Protein AF-A0A1V9FI50-F1 (afdb_monomer_lite)

Secondary structure (DSSP, 8-state):
-EE-TT-PEEES-SS-SSSEEESS----TTPPP-TT--EEEEE-TT--EEEEE--SS----S---S----SS----S-------S--GGGGGSTT--PPPHHHHHHHHHHHSS-TTS--HHHHHHH---HHHHHHHHHHHHHHHHHHHHHHHHHHHHHHHHHHHHHHHHHHT-

Radius of gyration: 33.25 Å; chains: 1; bounding box: 58×41×114 Å

Foldseek 3Di:
DEADPVRADEDPDNDDPDNDHYPDDDDDPPDDDDPVDQWDWDADPVRDIDIDGNPVDPPDPDDDPDDDDDPDDDDDPDDDDPDPDDALPCCPPPPHDQDDPVVQVVCCVVPVDGPLADDPVCCVVPNDDPVSNVSSVVNVVSSVVVVVVVVVVVVVVVVVVVVVVVVVVVVVD

Sequence (173 aa):
MAVNMAGYIGIGTNTPAAQLHTTGTVRFGGLTKNNSLTRFVVSDANGNLYYKEDSSSGAFNGSFNADVAVNGRISAQKMLITQTGRWPDYVFSKQYQLPSLAEVESFINQNNHLPGIPSAAEVEKTGINVGNNQAALLKKIEELTLYTIQQDKELKNLKQEIEELKALIKERK

pLDDT: mean 88.62, std 9.69, range [54.81, 98.31]

Organism: NCBI:txid1703345

Structure (mmCIF, N/CA/C/O backbone):
data_AF-A0A1V9FI50-F1
#
_entry.id   AF-A0A1V9FI50-F1
#
lo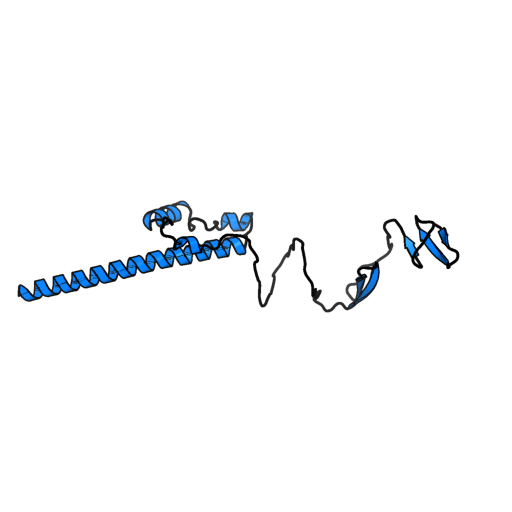op_
_atom_site.group_PDB
_atom_site.id
_atom_site.type_symbol
_atom_site.label_atom_id
_atom_site.label_alt_id
_atom_site.label_comp_id
_atom_site.label_asym_id
_atom_site.label_entity_id
_atom_site.label_seq_id
_atom_site.pdbx_PDB_ins_code
_atom_site.Cartn_x
_atom_site.Cartn_y
_atom_site.Cartn_z
_atom_site.occupancy
_atom_site.B_iso_or_equiv
_atom_site.auth_seq_id
_atom_site.auth_comp_id
_atom_site.auth_asym_id
_atom_site.auth_atom_id
_atom_site.pdbx_PDB_model_num
ATOM 1 N N . MET A 1 1 ? 22.922 -6.872 -47.987 1.00 89.19 1 MET A N 1
ATOM 2 C CA . MET A 1 1 ? 21.843 -5.959 -48.412 1.00 89.19 1 MET A CA 1
ATOM 3 C C . MET A 1 1 ? 21.293 -6.507 -49.712 1.00 89.19 1 MET A C 1
ATOM 5 O O . MET A 1 1 ? 22.095 -6.892 -50.552 1.00 89.19 1 MET A O 1
ATOM 9 N N . ALA A 1 2 ? 19.976 -6.595 -49.846 1.00 92.19 2 ALA A N 1
ATOM 10 C CA . ALA A 1 2 ? 19.292 -7.053 -51.048 1.00 92.19 2 ALA A CA 1
ATOM 11 C C . ALA A 1 2 ? 18.204 -6.047 -51.425 1.00 92.19 2 ALA A C 1
ATOM 13 O O . ALA A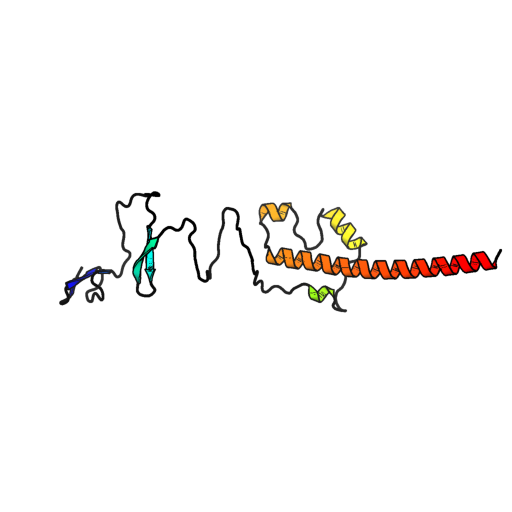 1 2 ? 17.679 -5.358 -50.554 1.00 92.19 2 ALA A O 1
ATOM 14 N N . VAL A 1 3 ? 17.862 -5.975 -52.706 1.00 95.00 3 VAL A N 1
ATOM 15 C CA . VAL A 1 3 ? 16.702 -5.221 -53.185 1.00 95.00 3 VAL A CA 1
ATOM 16 C C . VAL A 1 3 ? 15.849 -6.175 -54.009 1.00 95.00 3 VAL A C 1
ATOM 18 O O . VAL A 1 3 ? 16.381 -6.849 -54.890 1.00 95.00 3 VAL A O 1
ATOM 21 N N . ASN A 1 4 ? 14.560 -6.303 -53.690 1.00 93.38 4 ASN A N 1
ATOM 22 C CA . ASN A 1 4 ? 13.670 -7.192 -54.445 1.00 93.38 4 ASN A CA 1
ATOM 23 C C . ASN A 1 4 ? 13.138 -6.510 -55.723 1.00 93.38 4 ASN A C 1
ATOM 25 O O . ASN A 1 4 ? 13.343 -5.317 -55.940 1.00 93.38 4 ASN A O 1
ATOM 29 N N . MET A 1 5 ? 12.406 -7.254 -56.559 1.00 93.81 5 MET A N 1
ATOM 30 C CA . MET A 1 5 ? 11.826 -6.728 -57.809 1.00 93.81 5 MET A CA 1
ATOM 31 C C . MET A 1 5 ? 10.804 -5.593 -57.596 1.00 93.81 5 MET A C 1
ATOM 33 O O . MET A 1 5 ? 10.513 -4.860 -58.533 1.00 93.81 5 MET A O 1
ATOM 37 N N . ALA A 1 6 ? 10.281 -5.428 -56.377 1.00 93.25 6 ALA A N 1
ATOM 38 C CA . ALA A 1 6 ? 9.393 -4.332 -55.988 1.00 93.25 6 ALA A CA 1
ATOM 39 C C . ALA A 1 6 ? 10.149 -3.106 -55.428 1.00 93.25 6 ALA A C 1
ATOM 41 O O . ALA A 1 6 ? 9.522 -2.150 -54.974 1.00 93.25 6 ALA A O 1
ATOM 42 N N . GLY A 1 7 ? 11.488 -3.119 -55.436 1.00 94.06 7 GLY A N 1
ATOM 43 C CA . GLY A 1 7 ? 12.326 -2.009 -54.974 1.00 94.06 7 GLY A CA 1
ATOM 44 C C . GLY A 1 7 ? 12.499 -1.924 -53.455 1.00 94.06 7 GLY A C 1
ATOM 45 O O . GLY A 1 7 ? 13.006 -0.924 -52.954 1.00 94.06 7 GLY A O 1
ATOM 46 N N . TYR A 1 8 ? 12.091 -2.945 -52.701 1.00 96.12 8 TYR A N 1
ATOM 47 C CA . TYR A 1 8 ? 12.220 -2.949 -51.243 1.00 96.12 8 TYR A CA 1
ATOM 48 C C . TYR A 1 8 ? 13.640 -3.297 -50.819 1.00 96.12 8 TYR A C 1
ATOM 50 O O . TYR A 1 8 ? 14.218 -4.251 -51.339 1.00 96.12 8 TYR A O 1
ATOM 58 N N . ILE A 1 9 ? 14.180 -2.567 -49.845 1.00 96.19 9 ILE A N 1
ATOM 59 C CA . ILE A 1 9 ? 15.540 -2.744 -49.337 1.00 96.19 9 ILE A CA 1
ATOM 60 C C . ILE A 1 9 ? 15.525 -3.701 -48.142 1.00 96.19 9 ILE A C 1
ATOM 62 O O . ILE A 1 9 ? 14.939 -3.420 -47.099 1.00 96.19 9 ILE A O 1
ATOM 66 N N . GLY A 1 10 ? 16.213 -4.831 -48.281 1.00 93.31 10 GLY A N 1
ATOM 67 C CA . GLY A 1 10 ? 16.473 -5.804 -47.226 1.00 93.31 10 GLY A CA 1
ATOM 68 C C . GLY A 1 10 ? 17.889 -5.678 -46.663 1.00 93.31 10 GLY A C 1
ATOM 69 O O . GLY A 1 10 ? 18.873 -5.757 -47.404 1.00 93.31 10 GLY A O 1
ATOM 70 N N . ILE A 1 11 ? 18.034 -5.545 -45.345 1.00 94.62 11 ILE A N 1
ATOM 71 C CA . ILE A 1 11 ? 19.329 -5.655 -44.653 1.00 94.62 11 ILE A CA 1
ATOM 72 C C . ILE A 1 11 ? 19.272 -6.881 -43.740 1.00 94.62 11 ILE A C 1
ATOM 74 O O . ILE A 1 11 ? 18.535 -6.905 -42.760 1.00 94.62 11 ILE A O 1
ATOM 78 N N . GLY A 1 12 ? 20.029 -7.923 -44.094 1.00 92.19 12 GLY A N 1
ATOM 79 C CA . GLY A 1 12 ? 19.980 -9.222 -43.410 1.00 92.19 12 GLY A CA 1
ATOM 80 C C . GLY A 1 12 ? 18.848 -10.152 -43.876 1.00 92.19 12 GLY A C 1
ATOM 81 O O . GLY A 1 12 ? 18.638 -11.197 -43.271 1.00 92.19 12 GLY A O 1
ATOM 82 N N . THR A 1 13 ? 18.135 -9.803 -44.955 1.00 91.69 13 THR A N 1
ATOM 83 C CA . THR A 1 13 ? 17.151 -10.660 -45.640 1.00 91.69 13 THR A CA 1
ATOM 84 C C . THR A 1 13 ? 17.181 -10.424 -47.152 1.00 91.69 13 THR A C 1
ATOM 86 O O . THR A 1 13 ? 17.433 -9.302 -47.593 1.00 91.69 13 THR A O 1
ATOM 89 N N . ASN A 1 14 ? 16.911 -11.474 -47.936 1.00 93.31 14 ASN A N 1
ATOM 90 C CA . ASN A 1 14 ? 16.778 -11.412 -49.399 1.00 93.31 14 ASN A CA 1
ATOM 91 C C . ASN A 1 14 ? 15.317 -11.280 -49.863 1.00 93.31 14 ASN A C 1
ATOM 93 O O . ASN A 1 14 ? 15.062 -11.057 -51.042 1.00 93.31 14 ASN A O 1
ATOM 97 N N . THR A 1 15 ? 14.360 -11.388 -48.939 1.00 93.44 15 THR A N 1
ATOM 98 C CA . THR A 1 15 ? 12.919 -11.270 -49.200 1.00 93.44 15 THR A CA 1
ATOM 99 C C . THR A 1 15 ? 12.323 -10.154 -48.331 1.00 93.44 15 THR A C 1
ATOM 101 O O . THR A 1 15 ? 11.577 -10.429 -47.386 1.00 93.44 15 THR A O 1
ATOM 104 N N . PRO A 1 16 ? 12.693 -8.881 -48.570 1.00 94.12 16 PRO A N 1
ATOM 105 C CA . PRO A 1 16 ? 12.139 -7.759 -47.820 1.00 94.12 16 PRO A CA 1
ATOM 106 C C . PRO A 1 16 ? 10.620 -7.658 -48.033 1.00 94.12 16 PRO A C 1
ATOM 108 O O . PRO A 1 16 ? 10.142 -7.781 -49.160 1.00 94.12 16 PRO A O 1
ATOM 111 N N . ALA A 1 17 ? 9.876 -7.439 -46.943 1.00 90.50 17 ALA A N 1
ATOM 112 C CA . ALA A 1 17 ? 8.406 -7.402 -46.914 1.00 90.50 17 ALA A CA 1
ATOM 113 C C . ALA A 1 17 ? 7.848 -5.976 -46.731 1.00 90.50 17 ALA A C 1
ATOM 115 O O . ALA A 1 17 ? 6.641 -5.770 -46.766 1.00 90.50 17 ALA A O 1
ATOM 116 N N . ALA A 1 18 ? 8.733 -4.995 -46.552 1.00 90.31 18 ALA A N 1
ATOM 117 C CA . ALA A 1 18 ? 8.442 -3.571 -46.449 1.00 90.31 18 ALA A CA 1
ATOM 118 C C . ALA A 1 18 ? 9.544 -2.793 -47.182 1.00 90.31 18 ALA A C 1
ATOM 120 O O . ALA A 1 18 ? 10.627 -3.341 -47.400 1.00 90.31 18 ALA A O 1
ATOM 121 N N . GLN A 1 19 ? 9.294 -1.521 -47.522 1.00 91.75 19 GLN A N 1
ATOM 122 C CA . GLN A 1 19 ? 10.246 -0.668 -48.257 1.00 91.75 19 GLN A CA 1
ATOM 123 C C . GLN A 1 19 ? 11.654 -0.664 -47.642 1.00 91.75 19 GLN A C 1
ATOM 125 O O . GLN A 1 19 ? 12.641 -0.636 -48.375 1.00 91.75 19 GLN A O 1
ATOM 130 N N . LEU A 1 20 ? 11.740 -0.768 -46.314 1.00 91.88 20 LEU A N 1
ATOM 131 C CA . LEU A 1 20 ? 12.963 -1.068 -45.582 1.00 91.88 20 LEU A CA 1
ATOM 132 C C . LEU A 1 20 ? 12.680 -2.197 -44.577 1.00 91.88 20 LEU A C 1
ATOM 134 O O . LEU A 1 20 ? 11.922 -2.001 -43.633 1.00 91.88 20 LEU A O 1
ATOM 138 N N . HIS A 1 21 ? 13.283 -3.373 -44.771 1.00 89.44 21 HIS A N 1
A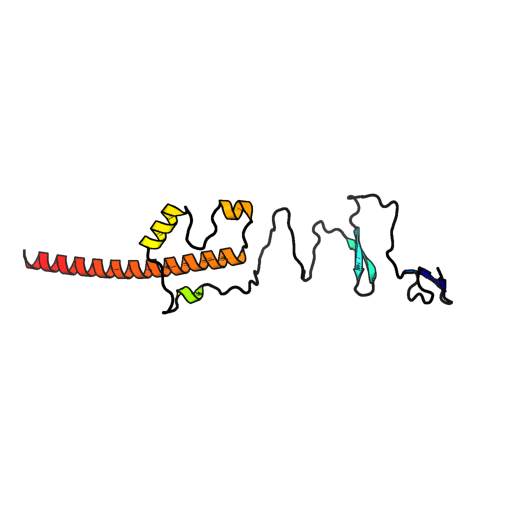TOM 139 C CA . HIS A 1 21 ? 13.166 -4.531 -43.875 1.00 89.44 21 HIS A CA 1
ATOM 140 C C . HIS A 1 21 ? 14.556 -4.923 -43.360 1.00 89.44 21 HIS A C 1
ATOM 142 O O . HIS A 1 21 ? 15.417 -5.372 -44.120 1.00 89.44 21 HIS A O 1
ATOM 148 N N . THR A 1 22 ? 14.779 -4.774 -42.056 1.00 91.38 22 THR A N 1
ATOM 149 C CA . THR A 1 22 ? 16.008 -5.205 -41.383 1.00 91.38 22 THR A CA 1
ATOM 150 C C . THR A 1 22 ? 15.714 -6.365 -40.437 1.00 91.38 22 THR A C 1
ATOM 152 O O . THR A 1 22 ? 14.761 -6.290 -39.671 1.00 91.38 22 THR A O 1
ATOM 155 N N . THR A 1 23 ? 16.528 -7.422 -40.448 1.00 90.12 23 THR A N 1
ATOM 156 C CA . THR A 1 23 ? 16.371 -8.568 -39.521 1.00 90.12 23 THR A CA 1
ATOM 157 C C . THR A 1 23 ? 17.205 -8.435 -38.243 1.00 90.12 23 THR A C 1
ATOM 159 O O . THR A 1 23 ? 17.126 -9.281 -37.357 1.00 90.12 23 THR A O 1
ATOM 162 N N . GLY A 1 24 ? 18.003 -7.369 -38.141 1.00 86.88 24 GLY A N 1
ATOM 163 C CA . GLY A 1 24 ? 18.794 -7.011 -36.965 1.00 86.88 24 GLY A CA 1
ATOM 164 C C . GLY A 1 24 ? 18.376 -5.670 -36.359 1.00 86.88 24 GLY A C 1
ATOM 165 O O . GLY A 1 24 ? 17.432 -5.024 -36.813 1.00 86.88 24 GLY A O 1
ATOM 166 N N . THR A 1 25 ? 19.107 -5.237 -35.332 1.00 82.69 25 THR A N 1
ATOM 167 C CA . THR A 1 25 ? 18.892 -3.941 -34.679 1.00 82.69 25 THR A CA 1
ATOM 168 C C . THR A 1 25 ? 19.273 -2.778 -35.600 1.00 82.69 25 THR A C 1
ATOM 170 O O . THR A 1 25 ? 20.264 -2.834 -36.330 1.00 82.69 25 THR A O 1
ATOM 173 N N . VAL A 1 26 ? 18.497 -1.692 -35.551 1.00 87.94 26 VAL A N 1
ATOM 174 C CA . VAL A 1 26 ? 18.773 -0.451 -36.292 1.00 87.94 26 VAL A CA 1
ATOM 175 C C . VAL A 1 26 ? 19.359 0.583 -35.335 1.00 87.94 26 VAL A C 1
ATOM 177 O O . VAL A 1 26 ? 18.772 0.879 -34.296 1.00 87.94 26 VAL A O 1
ATOM 180 N N . ARG A 1 27 ? 20.517 1.154 -35.685 1.00 85.44 27 ARG A N 1
ATOM 181 C CA . ARG A 1 27 ? 21.154 2.246 -34.934 1.00 85.44 27 ARG A CA 1
ATOM 182 C C . ARG A 1 27 ? 21.072 3.548 -35.729 1.00 85.44 27 ARG A C 1
ATOM 184 O O . ARG A 1 27 ? 21.624 3.631 -36.820 1.00 85.44 27 ARG A O 1
ATOM 191 N N . PHE A 1 28 ? 20.485 4.587 -35.136 1.00 86.69 28 PHE A N 1
ATOM 192 C CA . PHE A 1 28 ? 20.527 5.958 -35.657 1.00 86.69 28 PHE A CA 1
ATOM 193 C C . PHE A 1 28 ? 21.653 6.742 -34.961 1.00 86.69 28 PHE A C 1
ATOM 195 O O . PHE A 1 28 ? 21.573 7.037 -33.769 1.00 86.69 28 PHE A O 1
ATOM 202 N N . GLY A 1 29 ? 22.745 7.023 -35.677 1.00 89.31 29 GLY A N 1
ATOM 203 C CA . GLY A 1 29 ? 23.877 7.804 -35.161 1.00 89.31 29 GLY A CA 1
ATOM 204 C C . GLY A 1 29 ? 23.634 9.316 -35.235 1.00 89.31 29 GLY A C 1
ATOM 205 O O . GLY A 1 29 ? 22.915 9.779 -36.112 1.00 89.31 29 GLY A O 1
ATOM 206 N N . GLY A 1 30 ? 24.249 10.087 -34.330 1.00 84.62 30 GLY A N 1
ATOM 207 C CA . GLY A 1 30 ? 24.214 11.558 -34.376 1.00 84.62 30 GLY A CA 1
ATOM 208 C C . GLY A 1 30 ? 22.923 12.213 -33.870 1.00 84.62 30 GLY A C 1
ATOM 209 O O . GLY A 1 30 ? 22.744 13.412 -34.054 1.00 84.62 30 GLY A O 1
ATOM 210 N N . LEU A 1 31 ? 22.031 11.461 -33.219 1.00 82.31 31 LEU A N 1
ATOM 211 C CA . LEU A 1 31 ? 20.848 12.031 -32.574 1.00 82.31 31 LEU A CA 1
ATOM 212 C C . LEU A 1 31 ? 21.261 12.891 -31.369 1.00 82.31 31 LEU A C 1
ATOM 214 O O . LEU A 1 31 ? 21.890 12.395 -30.433 1.00 82.31 31 LEU A O 1
ATOM 218 N N . THR A 1 32 ? 20.894 14.172 -31.373 1.00 81.62 32 THR A N 1
ATOM 219 C CA . THR A 1 32 ? 21.094 15.092 -30.246 1.00 81.62 32 THR A CA 1
ATOM 220 C C . THR A 1 32 ? 19.795 15.253 -29.455 1.00 81.62 32 THR A C 1
ATOM 222 O O . THR A 1 32 ? 18.704 15.323 -30.020 1.00 81.62 32 THR A O 1
ATOM 225 N N . LYS A 1 33 ? 19.889 15.295 -28.119 1.00 79.38 33 LYS A N 1
ATOM 226 C CA . LYS A 1 33 ? 18.725 15.525 -27.250 1.00 79.38 33 LYS A CA 1
ATOM 227 C C . LYS A 1 33 ? 18.219 16.956 -27.446 1.00 79.38 33 LYS A C 1
ATOM 229 O O . LYS A 1 33 ? 18.961 17.901 -27.192 1.00 79.38 33 LYS A O 1
ATOM 234 N N . ASN A 1 34 ? 16.956 17.110 -27.835 1.00 78.19 34 ASN A N 1
ATOM 235 C CA . ASN A 1 34 ? 16.297 18.408 -27.954 1.00 78.19 34 ASN A CA 1
ATOM 236 C C . ASN A 1 34 ? 14.929 18.373 -27.257 1.00 78.19 34 ASN A C 1
ATOM 238 O O . ASN A 1 34 ? 13.940 17.926 -27.830 1.00 78.19 34 ASN A O 1
ATOM 242 N N . ASN A 1 35 ? 14.890 18.858 -26.015 1.00 76.00 35 ASN A N 1
ATOM 243 C CA . ASN A 1 35 ? 13.680 18.892 -25.188 1.00 76.00 35 ASN A CA 1
ATOM 244 C C . ASN A 1 35 ? 12.651 19.944 -25.637 1.00 76.00 35 ASN A C 1
ATOM 246 O O . ASN A 1 35 ? 11.575 20.014 -25.057 1.00 76.00 35 ASN A O 1
ATOM 250 N N . SER A 1 36 ? 12.974 20.776 -26.630 1.00 78.50 36 SER A N 1
ATOM 251 C CA . SER A 1 36 ? 12.021 21.729 -27.207 1.00 78.50 36 SER A CA 1
ATOM 252 C C . SER A 1 36 ? 11.107 21.078 -28.250 1.00 78.50 36 SER A C 1
ATOM 254 O O . SER A 1 36 ? 10.160 21.710 -28.713 1.00 78.50 36 SER A O 1
ATOM 256 N N . LEU A 1 37 ? 11.397 19.838 -28.663 1.00 79.56 37 LEU A N 1
ATOM 257 C CA . LEU A 1 37 ? 10.550 19.081 -29.577 1.00 79.56 37 LEU A CA 1
ATOM 258 C C . LEU A 1 37 ? 9.397 18.442 -28.807 1.00 79.56 37 LEU A C 1
ATOM 260 O O . LEU A 1 37 ? 9.608 17.703 -27.854 1.00 79.56 37 LEU A O 1
ATOM 264 N N . THR A 1 38 ? 8.179 18.674 -29.279 1.00 78.88 38 THR A N 1
ATOM 265 C CA . THR A 1 38 ? 6.944 18.182 -28.662 1.00 78.88 38 THR A CA 1
ATOM 266 C C . THR A 1 38 ? 6.442 16.897 -29.311 1.00 78.88 38 THR A C 1
ATOM 268 O O . THR A 1 38 ? 5.245 16.645 -29.334 1.00 78.88 38 THR A O 1
ATOM 271 N N . ARG A 1 39 ? 7.308 16.099 -29.945 1.00 80.75 39 ARG A N 1
ATOM 272 C CA . ARG A 1 39 ? 6.905 14.860 -30.627 1.00 80.75 39 ARG A CA 1
ATOM 273 C C . ARG A 1 39 ? 7.903 13.746 -30.362 1.00 80.75 39 ARG A C 1
ATOM 275 O O . ARG A 1 39 ? 9.106 13.962 -30.482 1.00 80.75 39 ARG A O 1
ATOM 282 N N . PHE A 1 40 ? 7.401 12.550 -30.070 1.00 79.19 40 PHE A N 1
ATOM 283 C CA . PHE A 1 40 ? 8.200 11.329 -29.937 1.00 79.19 40 PHE A CA 1
ATOM 284 C C . PHE A 1 40 ? 7.680 10.229 -30.864 1.00 79.19 40 PHE A C 1
ATOM 286 O O . PHE A 1 40 ? 6.504 10.223 -31.223 1.00 79.19 40 PHE A O 1
ATOM 293 N N . VAL A 1 41 ? 8.557 9.311 -31.278 1.00 83.56 41 VAL A N 1
ATOM 294 C CA . VAL A 1 41 ? 8.206 8.204 -32.181 1.00 83.56 41 VAL A CA 1
ATOM 295 C C . VAL A 1 41 ? 7.662 7.021 -31.374 1.00 83.56 41 VAL A C 1
ATOM 297 O O . VAL A 1 41 ? 8.256 6.625 -30.374 1.00 83.56 41 VAL A O 1
ATOM 300 N N . VAL A 1 42 ? 6.543 6.453 -31.817 1.00 81.88 42 VAL A N 1
ATOM 301 C CA . VAL A 1 42 ? 5.894 5.246 -31.283 1.00 81.88 42 VAL A CA 1
ATOM 302 C C . VAL A 1 42 ? 5.696 4.229 -32.404 1.00 81.88 42 VAL A C 1
ATOM 304 O O . VAL A 1 42 ? 5.657 4.614 -33.568 1.00 81.88 42 VAL A O 1
ATOM 307 N N . SER A 1 43 ? 5.547 2.946 -32.075 1.00 83.19 43 SER A N 1
ATOM 308 C CA . SER A 1 43 ? 5.236 1.884 -33.042 1.00 83.19 43 SER A CA 1
ATOM 309 C C . SER A 1 43 ? 3.849 1.286 -32.791 1.00 83.19 43 SER A C 1
ATOM 311 O O . SER A 1 43 ? 3.469 1.104 -31.634 1.00 83.19 43 SER A O 1
ATOM 313 N N . ASP A 1 44 ? 3.109 0.946 -33.848 1.00 80.38 44 ASP A N 1
ATOM 314 C CA . ASP A 1 44 ? 1.909 0.103 -33.739 1.00 80.38 44 ASP A CA 1
ATOM 315 C C . ASP A 1 44 ? 2.260 -1.402 -33.629 1.00 80.38 44 ASP A C 1
ATOM 317 O O . ASP A 1 44 ? 3.431 -1.789 -33.630 1.00 80.38 44 ASP A O 1
ATOM 321 N N . ALA A 1 45 ? 1.242 -2.269 -33.542 1.00 78.00 45 ALA A N 1
ATOM 322 C CA . ALA A 1 45 ? 1.414 -3.726 -33.466 1.00 78.00 45 ALA A CA 1
ATOM 323 C C . ALA A 1 45 ? 2.014 -4.363 -34.739 1.00 78.00 45 ALA A C 1
ATOM 325 O O . ALA A 1 45 ? 2.498 -5.491 -34.681 1.00 78.00 45 ALA A O 1
ATOM 326 N N . ASN A 1 46 ? 2.002 -3.650 -35.869 1.00 77.50 46 ASN A N 1
ATOM 327 C CA . ASN A 1 46 ? 2.596 -4.078 -37.137 1.00 77.50 46 ASN A CA 1
ATOM 328 C C . ASN A 1 46 ? 4.019 -3.519 -37.331 1.00 77.50 46 ASN A C 1
ATOM 330 O O . ASN A 1 46 ? 4.648 -3.787 -38.353 1.00 77.50 46 ASN A O 1
ATOM 334 N N . GLY A 1 47 ? 4.531 -2.741 -36.369 1.00 78.62 47 GLY A N 1
ATOM 335 C CA . GLY A 1 47 ? 5.842 -2.100 -36.439 1.00 78.62 47 GLY A CA 1
ATOM 336 C C . GLY A 1 47 ? 5.871 -0.798 -37.246 1.00 78.62 47 GLY A C 1
ATOM 337 O O . GLY A 1 47 ? 6.959 -0.271 -37.486 1.00 78.62 47 GLY A O 1
ATOM 338 N N . ASN A 1 48 ? 4.719 -0.247 -37.647 1.00 76.88 48 ASN A N 1
ATOM 339 C CA . ASN A 1 48 ? 4.670 1.061 -38.298 1.00 76.88 48 ASN A CA 1
ATOM 340 C C . ASN A 1 48 ? 4.982 2.153 -37.276 1.00 76.88 48 ASN A C 1
ATOM 342 O O . ASN A 1 48 ? 4.408 2.177 -36.186 1.00 76.88 48 ASN A O 1
ATOM 346 N N . LEU A 1 49 ? 5.874 3.072 -37.641 1.00 85.75 49 LEU A N 1
ATOM 347 C CA . LEU A 1 49 ? 6.265 4.184 -36.785 1.00 85.75 49 LEU A CA 1
ATOM 348 C C . LEU A 1 49 ? 5.343 5.390 -36.997 1.00 85.75 49 LEU A C 1
ATOM 350 O O . LEU A 1 49 ? 5.130 5.832 -38.124 1.00 85.75 49 LEU A O 1
ATOM 354 N N . TYR A 1 50 ? 4.865 5.962 -35.900 1.00 81.50 50 TYR A N 1
ATOM 355 C CA . TYR A 1 50 ? 4.072 7.189 -35.850 1.00 81.50 50 TYR A CA 1
ATOM 356 C C . TYR A 1 50 ? 4.733 8.181 -34.902 1.00 81.50 50 TYR A C 1
ATOM 358 O O . TYR A 1 50 ? 5.494 7.792 -34.021 1.00 81.50 50 TYR A O 1
ATOM 366 N N . TYR A 1 51 ? 4.430 9.468 -35.039 1.00 84.81 51 TYR A N 1
ATOM 367 C CA . TYR A 1 51 ? 4.760 10.436 -33.999 1.00 84.81 51 TYR A CA 1
ATOM 368 C C . TYR A 1 51 ? 3.554 10.637 -33.076 1.00 84.81 51 TYR A C 1
ATOM 370 O O . TYR A 1 51 ? 2.413 10.685 -33.534 1.00 84.81 51 TYR A O 1
ATOM 378 N N . LYS A 1 52 ? 3.803 10.785 -31.777 1.00 79.62 52 LYS A N 1
ATOM 379 C CA . LYS A 1 52 ? 2.817 11.225 -30.789 1.00 79.62 52 LYS A CA 1
ATOM 380 C C . LYS A 1 52 ? 3.240 12.583 -30.250 1.00 79.62 52 LYS A C 1
ATOM 382 O O . LYS A 1 52 ? 4.425 12.806 -30.004 1.00 79.62 52 LYS A O 1
ATOM 387 N N . GLU A 1 53 ? 2.279 13.489 -30.112 1.00 80.69 53 GLU A N 1
ATOM 388 C CA . GLU A 1 53 ? 2.527 14.786 -29.490 1.00 80.69 53 GLU A CA 1
ATOM 389 C C . GLU A 1 53 ? 2.784 14.614 -27.989 1.00 80.69 53 GLU A C 1
ATOM 391 O O . GLU A 1 53 ? 2.132 13.819 -27.308 1.00 80.69 53 GLU A O 1
ATOM 396 N N . ASP A 1 54 ? 3.760 15.357 -27.488 1.00 70.50 54 ASP A N 1
ATOM 397 C CA . ASP A 1 54 ? 4.082 15.521 -26.084 1.00 70.50 54 ASP A CA 1
ATOM 398 C C . ASP A 1 54 ? 3.009 16.413 -25.462 1.00 70.50 54 ASP A C 1
ATOM 400 O O . ASP A 1 54 ? 3.154 17.625 -25.307 1.00 70.50 54 ASP A O 1
ATOM 404 N N . SER A 1 55 ? 1.871 15.805 -25.136 1.00 63.19 55 SER A N 1
ATOM 405 C CA . SER A 1 55 ? 1.094 16.302 -24.014 1.00 63.19 55 SER A CA 1
ATOM 406 C C . SER A 1 55 ? 1.988 16.098 -22.800 1.00 63.19 55 SER A C 1
ATOM 408 O O . SER A 1 55 ? 2.329 14.957 -22.518 1.00 63.19 55 SER A O 1
ATOM 410 N N . SER A 1 56 ? 2.356 17.165 -22.101 1.00 54.81 56 SER A N 1
ATOM 411 C CA . SER A 1 56 ? 3.317 17.262 -20.983 1.00 54.81 56 SER A CA 1
ATOM 412 C C . SER A 1 56 ? 3.151 16.287 -19.793 1.00 54.81 56 SER A C 1
ATOM 414 O O . SER A 1 56 ? 3.831 16.391 -18.776 1.00 54.81 56 SER A O 1
ATOM 416 N N . SER A 1 57 ? 2.271 15.304 -19.911 1.00 57.78 57 SER A N 1
ATOM 417 C CA . SER A 1 57 ? 2.271 14.048 -19.177 1.00 57.78 57 SER A CA 1
ATOM 418 C C . SER A 1 57 ? 2.055 12.940 -20.205 1.00 57.78 57 SER A C 1
ATOM 420 O O . SER A 1 57 ? 1.104 13.006 -20.983 1.00 57.78 57 SER A O 1
ATOM 422 N N . GLY A 1 58 ? 2.924 11.927 -20.238 1.00 60.72 58 GLY A N 1
ATOM 423 C CA . GLY A 1 58 ? 2.694 10.726 -21.036 1.00 60.72 58 GLY A CA 1
ATOM 424 C C . GLY A 1 58 ? 1.361 10.098 -20.630 1.00 60.72 58 GLY A C 1
ATOM 425 O O . GLY A 1 58 ? 1.301 9.298 -19.704 1.00 60.72 58 GLY A O 1
ATOM 426 N N . ALA A 1 59 ? 0.273 10.506 -21.280 1.00 57.94 59 ALA A N 1
ATOM 427 C CA . ALA A 1 59 ? -1.048 9.964 -21.053 1.00 57.94 59 ALA A CA 1
ATOM 428 C C . ALA A 1 59 ? -1.055 8.583 -21.703 1.00 57.94 59 ALA A C 1
ATOM 430 O O . ALA A 1 59 ? -1.175 8.433 -22.928 1.00 57.94 59 ALA A O 1
ATOM 431 N N . PHE A 1 60 ? -0.822 7.578 -20.869 1.00 63.94 60 PHE A N 1
ATOM 432 C CA . PHE A 1 60 ? -0.970 6.178 -21.213 1.00 63.94 60 PHE A CA 1
ATOM 433 C C . PHE A 1 60 ? -2.405 5.782 -20.886 1.00 63.94 60 PHE A C 1
ATOM 435 O O . PHE A 1 60 ? -2.788 5.692 -19.724 1.00 63.94 60 PHE A O 1
ATOM 442 N N . ASN A 1 61 ? -3.212 5.583 -21.923 1.00 61.75 61 ASN A N 1
ATOM 443 C CA . ASN A 1 61 ? -4.536 4.992 -21.795 1.00 61.75 61 ASN A CA 1
ATOM 444 C C . ASN A 1 61 ? -4.415 3.513 -22.176 1.00 61.75 61 ASN A C 1
ATOM 446 O O . ASN A 1 61 ? -4.525 3.158 -23.348 1.00 61.75 61 ASN A O 1
ATOM 450 N N . GLY A 1 62 ? -4.051 2.680 -21.204 1.00 66.25 62 GLY A N 1
ATOM 451 C CA . GLY A 1 62 ? -3.778 1.261 -21.413 1.00 66.25 62 GLY A CA 1
ATOM 452 C C . GLY A 1 62 ? -3.419 0.540 -20.116 1.00 66.25 62 GLY A C 1
ATOM 453 O O . GLY A 1 62 ? -3.377 1.144 -19.045 1.00 66.25 62 GLY A O 1
ATOM 454 N N . SER A 1 63 ? -3.169 -0.766 -20.212 1.00 72.88 63 SER A N 1
ATOM 455 C CA . SER A 1 63 ? -2.714 -1.583 -19.085 1.00 72.88 63 SER A CA 1
ATOM 456 C C . SER A 1 63 ? -1.190 -1.692 -19.096 1.00 72.88 63 SER A C 1
ATOM 458 O O . SER A 1 63 ? -0.604 -2.081 -20.106 1.00 72.88 63 SER A O 1
ATOM 460 N N . PHE A 1 64 ? -0.554 -1.370 -17.970 1.00 74.56 64 PHE A N 1
ATOM 461 C CA . PHE A 1 64 ? 0.820 -1.780 -17.701 1.00 74.56 64 PHE A CA 1
ATOM 462 C C . PHE A 1 64 ? 0.782 -3.124 -16.982 1.00 74.56 64 PHE A C 1
ATOM 464 O O . PHE A 1 64 ? 0.271 -3.214 -15.868 1.00 74.56 64 PHE A O 1
ATOM 471 N N . ASN A 1 65 ? 1.324 -4.160 -17.617 1.00 79.06 65 ASN A N 1
ATOM 472 C CA . ASN A 1 65 ? 1.507 -5.473 -17.002 1.00 79.06 65 ASN A CA 1
ATOM 473 C C . ASN A 1 65 ? 2.996 -5.687 -16.677 1.00 79.06 65 ASN A C 1
ATOM 475 O O . ASN A 1 65 ? 3.647 -6.567 -17.235 1.00 79.06 65 ASN A O 1
ATOM 479 N N . ALA A 1 66 ? 3.555 -4.774 -15.878 1.00 81.56 66 ALA A N 1
ATOM 480 C CA . ALA A 1 66 ? 4.962 -4.741 -15.482 1.00 81.56 66 ALA A CA 1
ATOM 481 C C . ALA A 1 66 ? 5.148 -3.931 -14.187 1.00 81.56 66 ALA A C 1
ATOM 483 O O . ALA A 1 66 ? 4.275 -3.140 -13.816 1.00 81.56 66 ALA A O 1
ATOM 484 N N . ASP A 1 67 ? 6.304 -4.091 -13.539 1.00 86.06 67 ASP A N 1
ATOM 485 C CA . ASP A 1 67 ? 6.680 -3.305 -12.362 1.00 86.06 67 ASP A CA 1
ATOM 486 C C . ASP A 1 67 ? 6.888 -1.829 -12.722 1.00 86.06 67 ASP A C 1
ATOM 488 O O . ASP A 1 67 ? 7.558 -1.488 -13.701 1.00 86.06 67 ASP A O 1
ATOM 492 N N . VAL A 1 68 ? 6.335 -0.939 -11.897 1.00 86.12 68 VAL A N 1
ATOM 493 C CA . VAL A 1 68 ? 6.458 0.513 -12.062 1.00 86.12 68 VAL A CA 1
ATOM 494 C C . VAL A 1 68 ? 7.279 1.080 -10.908 1.00 86.12 68 VAL A C 1
ATOM 496 O O . VAL A 1 68 ? 6.814 1.141 -9.772 1.00 86.12 68 VAL A O 1
ATOM 499 N N . ALA A 1 69 ? 8.498 1.534 -11.204 1.00 88.88 69 ALA A N 1
ATOM 500 C CA . ALA A 1 69 ? 9.329 2.274 -10.258 1.00 88.88 69 ALA A CA 1
ATOM 501 C C . ALA A 1 69 ? 9.109 3.783 -10.435 1.00 88.88 69 ALA A C 1
ATOM 503 O O . ALA A 1 69 ? 9.351 4.332 -11.511 1.00 88.88 69 ALA A O 1
ATOM 504 N N . VAL A 1 70 ? 8.672 4.466 -9.374 1.00 87.81 70 VAL A N 1
ATOM 505 C CA . VAL A 1 70 ? 8.454 5.920 -9.376 1.00 87.81 70 VAL A CA 1
ATOM 506 C C . VAL A 1 70 ? 9.395 6.570 -8.369 1.00 87.81 70 VAL A C 1
ATOM 508 O O . VAL A 1 70 ? 9.235 6.403 -7.165 1.00 87.81 70 VAL A O 1
ATOM 511 N N . ASN A 1 71 ? 10.364 7.346 -8.857 1.00 90.56 71 ASN A N 1
ATOM 512 C CA . ASN A 1 71 ? 11.208 8.187 -8.008 1.00 90.56 71 ASN A CA 1
ATOM 513 C C . ASN A 1 71 ? 10.521 9.540 -7.770 1.00 90.56 71 ASN A C 1
ATOM 515 O O . ASN A 1 71 ? 10.864 10.548 -8.390 1.00 90.56 71 ASN A O 1
ATOM 519 N N . GLY A 1 72 ? 9.474 9.541 -6.946 1.00 88.94 72 GLY A N 1
ATOM 520 C CA . GLY A 1 72 ? 8.685 10.738 -6.680 1.00 88.94 72 GLY A CA 1
ATOM 521 C C . GLY A 1 72 ? 7.283 10.436 -6.169 1.00 88.94 72 GLY A C 1
ATOM 522 O O . GLY A 1 72 ? 7.019 9.390 -5.582 1.00 88.94 72 GLY A O 1
ATOM 523 N N . ARG A 1 73 ? 6.371 11.387 -6.380 1.00 86.75 73 ARG A N 1
ATOM 524 C CA . ARG A 1 73 ? 4.978 11.279 -5.935 1.00 86.75 73 ARG A CA 1
ATOM 525 C C . ARG A 1 73 ? 4.102 10.701 -7.039 1.00 86.75 73 ARG A C 1
ATOM 527 O O . ARG A 1 73 ? 4.216 11.099 -8.194 1.00 86.75 73 ARG A O 1
ATOM 534 N N . ILE A 1 74 ? 3.173 9.836 -6.647 1.00 89.62 74 ILE A N 1
ATOM 535 C CA . ILE A 1 74 ? 2.045 9.410 -7.476 1.00 89.62 74 ILE A CA 1
ATOM 536 C C . ILE A 1 74 ? 0.826 10.217 -7.020 1.00 89.62 74 ILE A C 1
ATOM 538 O O . ILE A 1 74 ? 0.495 10.212 -5.836 1.00 89.62 74 ILE A O 1
ATOM 542 N N . SER A 1 75 ? 0.171 10.921 -7.944 1.00 88.19 75 SER A N 1
ATOM 543 C CA . SER A 1 75 ? -1.114 11.585 -7.701 1.00 88.19 75 SER A CA 1
ATOM 544 C C . SER A 1 75 ? -2.195 10.854 -8.484 1.00 88.19 75 SER A C 1
ATOM 546 O O . SER A 1 75 ? -2.058 10.660 -9.691 1.00 88.19 75 SER A O 1
ATOM 548 N N . ALA A 1 76 ? -3.252 10.425 -7.801 1.00 88.25 76 ALA A N 1
ATOM 549 C CA . ALA A 1 76 ? -4.346 9.676 -8.400 1.00 88.25 76 ALA A CA 1
ATOM 550 C C . ALA A 1 76 ? -5.670 10.052 -7.731 1.00 88.25 76 ALA A C 1
ATOM 552 O O . ALA A 1 76 ? -5.731 10.229 -6.517 1.00 88.25 76 ALA A O 1
ATOM 553 N N . GLN A 1 77 ? -6.744 10.128 -8.519 1.00 90.44 77 GLN A N 1
ATOM 554 C CA . GLN A 1 77 ? -8.100 10.300 -7.983 1.00 90.44 77 GLN A CA 1
ATOM 555 C C . GLN A 1 77 ? -8.620 9.013 -7.332 1.00 90.44 77 GLN A C 1
ATOM 557 O O . GLN A 1 77 ? -9.362 9.059 -6.356 1.00 90.44 77 GLN A O 1
ATOM 562 N N . LYS A 1 78 ? -8.233 7.855 -7.877 1.00 88.06 78 LYS A N 1
ATOM 563 C CA . LYS A 1 78 ? -8.610 6.536 -7.372 1.00 88.06 78 LYS A CA 1
ATOM 564 C C . LYS A 1 78 ? -7.468 5.557 -7.605 1.00 88.06 78 LYS A C 1
ATOM 566 O O . LYS A 1 78 ? -6.921 5.502 -8.703 1.00 88.06 78 LYS A O 1
ATOM 571 N N . MET A 1 79 ? -7.145 4.768 -6.586 1.00 88.69 79 MET A N 1
ATOM 572 C CA . MET A 1 79 ? -6.215 3.645 -6.687 1.00 88.69 79 MET A CA 1
ATOM 573 C C . MET A 1 79 ? -6.937 2.373 -6.258 1.00 88.69 79 MET A C 1
ATOM 575 O O . MET A 1 79 ? -7.549 2.339 -5.192 1.00 88.69 79 MET A O 1
ATOM 579 N N . LEU A 1 80 ? -6.879 1.342 -7.096 1.00 87.12 80 LEU A N 1
ATOM 580 C CA . LEU A 1 80 ? -7.368 0.009 -6.767 1.00 87.12 80 LEU A CA 1
ATOM 581 C C . LEU A 1 80 ? -6.161 -0.900 -6.565 1.00 87.12 80 LEU A C 1
ATOM 583 O O . LEU A 1 80 ? -5.394 -1.123 -7.496 1.00 87.12 80 LEU A O 1
ATOM 587 N N . ILE A 1 81 ? -5.999 -1.417 -5.351 1.00 85.94 81 ILE A N 1
ATOM 588 C CA . ILE A 1 81 ? -4.930 -2.358 -5.023 1.00 85.94 81 ILE A CA 1
ATOM 589 C C . ILE A 1 81 ? -5.511 -3.767 -5.104 1.00 85.94 81 ILE A C 1
ATOM 591 O O . ILE A 1 81 ? -6.245 -4.196 -4.218 1.00 85.94 81 ILE A O 1
ATOM 595 N N . THR A 1 82 ? -5.208 -4.490 -6.180 1.00 81.25 82 THR A N 1
ATOM 596 C CA . THR A 1 82 ? -5.690 -5.862 -6.412 1.00 81.25 82 THR A CA 1
ATOM 597 C C . THR A 1 82 ? -4.796 -6.890 -5.723 1.00 81.25 82 THR A C 1
ATOM 599 O O . THR A 1 82 ? -4.308 -7.831 -6.349 1.00 81.25 82 THR A O 1
ATOM 602 N N . GLN A 1 83 ? -4.517 -6.688 -4.435 1.00 71.44 83 GLN A N 1
ATOM 603 C CA . GLN A 1 83 ? -3.714 -7.641 -3.684 1.00 71.44 83 GLN A CA 1
ATOM 604 C C . GLN A 1 83 ? -4.521 -8.907 -3.402 1.00 71.44 83 GLN A C 1
ATOM 606 O O . GLN A 1 83 ? -5.667 -8.845 -2.971 1.00 71.44 83 GLN A O 1
ATOM 611 N N . THR A 1 84 ? -3.900 -10.065 -3.609 1.00 61.41 84 THR A N 1
ATOM 612 C CA . THR A 1 84 ? -4.500 -11.388 -3.381 1.00 61.41 84 THR A CA 1
ATOM 613 C C . THR A 1 84 ? -4.452 -11.827 -1.911 1.00 61.41 84 THR A C 1
ATOM 615 O O . THR A 1 84 ? -4.694 -12.992 -1.601 1.00 61.41 84 THR A O 1
ATOM 618 N N . GLY A 1 85 ? -4.101 -10.914 -0.999 1.00 66.38 85 GLY A N 1
ATOM 619 C CA . GLY A 1 85 ? -4.049 -11.170 0.437 1.00 66.38 85 GLY A CA 1
ATOM 620 C C . GLY A 1 85 ? -5.446 -11.353 1.028 1.00 66.38 85 GLY A C 1
ATOM 621 O O . GLY A 1 85 ? -6.419 -10.760 0.566 1.00 66.38 85 GLY A O 1
ATOM 622 N N . ARG A 1 86 ? -5.549 -12.188 2.064 1.00 74.75 86 ARG A N 1
ATOM 623 C CA . ARG A 1 86 ? -6.805 -12.405 2.785 1.00 74.75 86 ARG A CA 1
ATOM 624 C C . ARG A 1 86 ? -7.093 -11.185 3.662 1.00 74.75 86 ARG A C 1
ATOM 626 O O . ARG A 1 86 ? -6.338 -10.912 4.592 1.00 74.75 86 ARG A O 1
ATOM 633 N N . TRP A 1 87 ? -8.174 -10.473 3.356 1.00 86.88 87 TRP A N 1
ATOM 634 C CA . TRP A 1 87 ? -8.678 -9.384 4.193 1.00 86.88 87 TRP A CA 1
ATOM 635 C C . TRP A 1 87 ? -9.046 -9.901 5.595 1.00 86.88 87 TRP A C 1
ATOM 637 O O . TRP A 1 87 ? -9.403 -11.080 5.738 1.00 86.88 87 TRP A O 1
ATOM 647 N N . PRO A 1 88 ? -8.871 -9.066 6.633 1.00 89.06 88 PRO A N 1
ATOM 648 C CA . PRO A 1 88 ? -8.822 -9.508 8.015 1.00 89.06 88 PRO A CA 1
ATOM 649 C C . PRO A 1 88 ? -10.153 -9.945 8.625 1.00 89.06 88 PRO A C 1
ATOM 651 O O . PRO A 1 88 ? -10.110 -10.394 9.759 1.00 89.06 88 PRO A O 1
ATOM 654 N N . ASP A 1 89 ? -11.262 -9.993 7.879 1.00 87.94 89 ASP A N 1
ATOM 655 C CA . ASP A 1 89 ? -12.604 -10.409 8.330 1.00 87.94 89 ASP A CA 1
ATOM 656 C C . ASP A 1 89 ? -12.635 -11.695 9.184 1.00 87.94 89 ASP A C 1
ATOM 658 O O . ASP A 1 89 ? -13.552 -11.933 9.973 1.00 87.94 89 ASP A O 1
ATOM 662 N N . TYR A 1 90 ? -11.620 -12.555 9.049 1.00 91.94 90 TYR A N 1
ATOM 663 C CA . TYR A 1 90 ? -11.413 -13.708 9.922 1.00 91.94 90 TYR A CA 1
ATOM 664 C C . TYR A 1 90 ? -11.264 -13.348 11.413 1.00 91.94 90 TYR A C 1
ATOM 666 O O . TYR A 1 90 ? -11.452 -14.237 12.243 1.00 91.94 90 TYR A O 1
ATOM 674 N N . VAL A 1 91 ? -10.958 -12.095 11.769 1.00 93.06 91 VAL A N 1
ATOM 675 C CA . VAL A 1 91 ? -10.898 -11.578 13.148 1.00 93.06 91 VAL A CA 1
ATOM 676 C C . VAL A 1 91 ? -12.243 -11.742 13.860 1.00 93.06 91 VAL A C 1
ATOM 678 O O . VAL A 1 91 ? -12.278 -11.993 15.060 1.00 93.06 91 VAL A O 1
ATOM 681 N N . PHE A 1 92 ? -13.355 -11.702 13.122 1.00 93.50 92 PHE A N 1
ATOM 682 C CA . PHE A 1 92 ? -14.697 -11.920 13.670 1.00 93.50 92 PHE A CA 1
ATOM 683 C C . PHE A 1 92 ? -15.101 -13.398 13.767 1.00 93.50 92 PHE A C 1
ATOM 685 O O . PHE A 1 92 ? -16.206 -13.719 14.212 1.00 93.50 92 PHE A O 1
ATOM 692 N N . SER A 1 93 ? -14.240 -14.325 13.337 1.00 92.75 93 SER A N 1
ATOM 693 C CA . SER A 1 93 ? -14.529 -15.756 13.444 1.00 92.75 93 SER A CA 1
ATOM 694 C C . SER A 1 93 ? -14.438 -16.240 14.893 1.00 92.75 93 SER A C 1
ATOM 696 O O . SER A 1 93 ? -13.640 -15.751 15.687 1.00 92.75 93 SER A O 1
ATOM 698 N N . LYS A 1 94 ? -15.216 -17.273 15.241 1.00 89.94 94 LYS A N 1
ATOM 699 C CA . LYS A 1 94 ? -15.188 -17.874 16.590 1.00 89.94 94 LYS A CA 1
ATOM 700 C C . LYS A 1 94 ? -13.849 -18.532 16.933 1.00 89.94 94 LYS A C 1
ATOM 702 O O . LYS A 1 94 ? -13.577 -18.791 18.097 1.00 89.94 94 LYS A O 1
ATOM 707 N N . GLN A 1 95 ? -13.056 -18.858 15.917 1.00 92.56 95 GLN A N 1
ATOM 708 C CA . GLN A 1 95 ? -11.742 -19.475 16.051 1.00 92.56 95 GLN A CA 1
ATOM 709 C C . GLN A 1 95 ? -10.628 -18.433 16.203 1.00 92.56 95 GLN A C 1
ATOM 711 O O . GLN A 1 95 ? -9.487 -18.810 16.467 1.00 92.56 95 GLN A O 1
ATOM 716 N N . TYR A 1 96 ? -10.931 -17.142 16.023 1.00 94.25 96 TYR A N 1
ATOM 717 C CA . TYR A 1 96 ? -9.941 -16.092 16.184 1.00 94.25 96 TYR A CA 1
ATOM 718 C C . TYR A 1 96 ? -9.598 -15.895 17.658 1.00 94.25 96 TYR A C 1
ATOM 720 O O . TYR A 1 96 ? -10.457 -15.592 18.485 1.00 94.25 96 TYR A O 1
ATOM 728 N N . GLN A 1 97 ? -8.318 -16.054 17.977 1.00 93.69 97 GLN A N 1
ATOM 729 C CA . GLN A 1 97 ? -7.792 -15.762 19.302 1.00 93.69 97 GLN A CA 1
ATOM 730 C C . GLN A 1 97 ? -7.418 -14.284 19.349 1.00 93.69 97 GLN A C 1
ATOM 732 O O . GLN A 1 97 ? -6.349 -13.889 18.885 1.00 93.69 97 GLN A O 1
ATOM 737 N N . LEU A 1 98 ? -8.334 -13.468 19.872 1.00 95.75 98 LEU A N 1
ATOM 738 C CA . LEU A 1 98 ? -8.069 -12.060 20.136 1.00 95.75 98 LEU A CA 1
ATOM 739 C C . LEU A 1 98 ? -6.985 -11.960 21.225 1.00 95.75 98 LEU A C 1
ATOM 741 O O . LEU A 1 98 ? -7.205 -12.492 22.316 1.00 95.75 98 LEU A O 1
ATOM 745 N N . PRO A 1 99 ? -5.841 -11.297 20.965 1.00 95.62 99 PRO A N 1
ATOM 746 C CA . PRO A 1 99 ? -4.821 -11.088 21.988 1.00 95.62 99 PRO A CA 1
ATOM 747 C C . PRO A 1 99 ? -5.406 -10.367 23.204 1.00 95.62 99 PRO A C 1
ATOM 749 O O . PRO A 1 99 ? -6.316 -9.552 23.070 1.00 95.62 99 PRO A O 1
ATOM 752 N N . SER A 1 100 ? -4.892 -10.609 24.399 1.00 96.81 100 SER A N 1
ATOM 753 C CA . SER A 1 100 ? -5.264 -9.791 25.555 1.00 96.81 100 SER A CA 1
ATOM 754 C C . SER A 1 100 ? -4.618 -8.403 25.472 1.00 96.81 100 SER A C 1
ATOM 756 O O . SER A 1 100 ? -3.537 -8.233 24.904 1.00 96.81 100 SER A O 1
ATOM 758 N N . LEU A 1 101 ? -5.247 -7.391 26.081 1.00 96.88 101 LEU A N 1
ATOM 759 C CA . LEU A 1 101 ? -4.654 -6.048 26.150 1.00 96.88 101 LEU A CA 1
ATOM 760 C C . LEU A 1 101 ? -3.312 -6.042 26.900 1.00 96.88 101 LEU A C 1
ATOM 762 O O . LEU A 1 101 ? -2.435 -5.269 26.538 1.00 96.88 101 LEU A O 1
ATOM 766 N N . ALA A 1 102 ? -3.119 -6.943 27.869 1.00 97.19 102 ALA A N 1
ATOM 767 C CA . ALA A 1 102 ? -1.850 -7.104 28.578 1.00 97.19 102 ALA A CA 1
ATOM 768 C C . ALA A 1 102 ? -0.730 -7.638 27.664 1.00 97.19 102 ALA A C 1
ATOM 770 O O . ALA A 1 102 ? 0.403 -7.161 27.720 1.00 97.19 102 ALA A O 1
ATOM 771 N N . GLU A 1 103 ? -1.032 -8.601 26.787 1.00 97.12 103 GLU A N 1
ATOM 772 C CA . GLU A 1 103 ? -0.069 -9.084 25.786 1.00 97.12 103 GLU A CA 1
ATOM 773 C C . GLU A 1 103 ? 0.278 -7.989 24.774 1.00 97.12 103 GLU A C 1
ATOM 775 O O . GLU A 1 103 ? 1.447 -7.813 24.426 1.00 97.12 103 GLU A O 1
ATOM 780 N N . VAL A 1 104 ? -0.725 -7.225 24.328 1.00 96.88 104 VAL A N 1
ATOM 781 C CA . VAL A 1 104 ? -0.525 -6.098 23.408 1.00 96.88 104 VAL A CA 1
ATOM 782 C C . VAL A 1 104 ? 0.333 -5.010 24.057 1.00 96.88 104 VAL A C 1
ATOM 784 O O . VAL A 1 104 ? 1.288 -4.548 23.438 1.00 96.88 104 VAL A O 1
ATOM 787 N N . GLU A 1 105 ? 0.045 -4.633 25.302 1.00 97.50 105 GLU A N 1
ATOM 788 C CA . GLU A 1 105 ? 0.827 -3.662 26.073 1.00 97.50 105 GLU A CA 1
ATOM 789 C C . GLU A 1 105 ? 2.276 -4.124 26.256 1.00 97.50 105 GLU A C 1
ATOM 791 O O . GLU A 1 105 ? 3.210 -3.371 25.980 1.00 97.50 105 GLU A O 1
ATOM 796 N N . SER A 1 106 ? 2.476 -5.383 26.653 1.00 97.94 106 SER A N 1
ATOM 797 C CA . SER A 1 106 ? 3.809 -5.970 26.800 1.00 97.94 106 SER A CA 1
ATOM 798 C C . SER A 1 106 ? 4.601 -5.903 25.492 1.00 97.94 106 SER A C 1
ATOM 800 O O . SER A 1 106 ? 5.769 -5.508 25.492 1.00 97.94 106 SER A O 1
ATOM 802 N N . PHE A 1 107 ? 3.960 -6.204 24.357 1.00 97.94 107 PHE A N 1
ATOM 803 C CA . PHE A 1 107 ? 4.593 -6.086 23.047 1.00 97.94 107 PHE A CA 1
ATOM 804 C C . PHE A 1 107 ? 4.961 -4.636 22.713 1.00 97.94 107 PHE A C 1
ATOM 806 O O . PHE A 1 107 ? 6.075 -4.391 22.250 1.00 97.94 107 PHE A O 1
ATOM 813 N N . ILE A 1 108 ? 4.057 -3.679 22.950 1.00 97.50 108 ILE A N 1
ATOM 814 C CA . ILE A 1 108 ? 4.299 -2.253 22.683 1.00 97.50 108 ILE A CA 1
ATOM 815 C C . ILE A 1 108 ? 5.478 -1.751 23.518 1.00 97.50 108 ILE A C 1
ATOM 817 O O . ILE A 1 108 ? 6.370 -1.110 22.972 1.00 97.50 108 ILE A O 1
ATOM 821 N N . ASN A 1 109 ? 5.529 -2.092 24.805 1.00 97.69 109 ASN A N 1
ATOM 822 C CA . ASN A 1 109 ? 6.609 -1.673 25.699 1.00 97.69 109 ASN A CA 1
ATOM 823 C C . ASN A 1 109 ? 7.974 -2.245 25.285 1.00 97.69 109 ASN A C 1
ATOM 825 O O . ASN A 1 109 ? 9.000 -1.601 25.489 1.00 97.69 109 ASN A O 1
ATOM 829 N N . GLN A 1 110 ? 7.998 -3.441 24.690 1.00 97.19 110 GLN A N 1
ATOM 830 C CA . GLN A 1 110 ? 9.230 -4.081 24.221 1.00 97.19 110 GLN A CA 1
ATOM 831 C C . GLN A 1 110 ? 9.672 -3.597 22.832 1.00 97.19 110 GLN A C 1
ATOM 833 O O . GLN A 1 110 ? 10.869 -3.477 22.584 1.00 97.19 110 GLN A O 1
ATOM 838 N N . ASN A 1 111 ? 8.728 -3.328 21.924 1.00 96.69 111 ASN A N 1
ATOM 839 C CA . ASN A 1 111 ? 9.019 -3.134 20.497 1.00 96.69 111 ASN A CA 1
ATOM 840 C C . ASN A 1 111 ? 8.731 -1.712 19.987 1.00 96.69 111 ASN A C 1
ATOM 842 O O . ASN A 1 111 ? 9.160 -1.361 18.894 1.00 96.69 111 ASN A O 1
ATOM 846 N N . ASN A 1 112 ? 8.036 -0.869 20.757 1.00 95.31 112 ASN A N 1
ATOM 847 C CA . ASN A 1 112 ? 7.625 0.495 20.384 1.00 95.31 112 ASN A CA 1
ATOM 848 C C . ASN A 1 112 ? 6.748 0.587 19.116 1.00 95.31 112 ASN A C 1
ATOM 850 O O . ASN A 1 112 ? 6.670 1.637 18.479 1.00 95.31 112 ASN A O 1
ATOM 854 N N . HIS A 1 113 ? 6.068 -0.497 18.741 1.00 95.62 113 HIS A N 1
ATOM 855 C CA . HIS A 1 113 ? 5.072 -0.517 17.669 1.00 95.62 113 HIS A CA 1
ATOM 856 C C . HIS A 1 113 ? 4.000 -1.582 17.938 1.00 95.62 113 HIS A C 1
ATOM 858 O O . HIS A 1 113 ? 4.122 -2.400 18.850 1.00 95.62 113 HIS A O 1
ATOM 864 N N . LEU A 1 114 ? 2.925 -1.570 17.144 1.00 96.75 114 LEU A N 1
ATOM 865 C CA . LEU A 1 114 ? 1.840 -2.542 17.274 1.00 96.75 114 LEU A CA 1
ATOM 866 C C . LEU A 1 114 ? 2.236 -3.920 16.709 1.00 96.75 114 LEU A C 1
ATOM 868 O O . LEU A 1 114 ? 2.895 -3.983 15.666 1.00 96.75 114 LEU A O 1
ATOM 872 N N . PRO A 1 115 ? 1.765 -5.031 17.312 1.00 94.75 115 PRO A N 1
ATOM 873 C CA . PRO A 1 115 ? 2.000 -6.372 16.783 1.00 94.75 115 PRO A CA 1
ATOM 874 C C . PRO A 1 115 ? 1.496 -6.517 15.343 1.00 94.75 115 PRO A C 1
ATOM 876 O O . PRO A 1 115 ? 0.324 -6.264 15.070 1.00 94.75 115 PRO A O 1
ATOM 879 N N . GLY A 1 116 ? 2.346 -6.973 14.422 1.00 92.00 116 GLY A N 1
ATOM 880 C CA . GLY A 1 116 ? 1.976 -7.171 13.014 1.00 92.00 116 GLY A CA 1
ATOM 881 C C . GLY A 1 116 ? 1.903 -5.893 12.167 1.00 92.00 116 GLY A C 1
ATOM 882 O O . GLY A 1 116 ? 1.528 -5.977 11.001 1.00 92.00 116 GLY A O 1
ATOM 883 N N . ILE A 1 117 ? 2.269 -4.736 12.727 1.00 94.88 117 ILE A N 1
ATOM 884 C CA . ILE A 1 117 ? 2.559 -3.505 11.980 1.00 94.88 117 ILE A CA 1
ATOM 885 C C . ILE A 1 117 ? 4.083 -3.341 11.955 1.00 94.88 117 ILE A C 1
ATOM 887 O O . ILE A 1 117 ? 4.691 -3.486 13.017 1.00 94.88 117 ILE A O 1
ATOM 891 N N . PRO A 1 118 ? 4.710 -3.073 10.796 1.00 94.00 118 PRO A N 1
ATOM 892 C CA . PRO A 1 118 ? 6.157 -2.893 10.730 1.00 94.00 118 PRO A CA 1
ATOM 893 C C . PRO A 1 118 ? 6.600 -1.673 11.543 1.00 94.00 118 PRO A C 1
ATOM 895 O O . PRO A 1 118 ? 5.892 -0.665 11.625 1.00 94.00 118 PRO A O 1
ATOM 898 N N . SER A 1 119 ? 7.788 -1.761 12.131 1.00 95.62 119 SER A N 1
ATOM 899 C CA . SER A 1 119 ? 8.412 -0.645 12.839 1.00 95.62 119 SER A CA 1
ATOM 900 C C . SER A 1 119 ? 8.833 0.469 11.873 1.00 95.62 119 SER A C 1
ATOM 902 O O . SER A 1 119 ? 9.076 0.238 10.686 1.00 95.62 119 SER A O 1
ATOM 904 N N . ALA A 1 120 ? 8.991 1.691 12.388 1.00 95.19 120 ALA A N 1
ATOM 905 C CA . ALA A 1 120 ? 9.482 2.815 11.586 1.00 95.19 120 ALA A CA 1
ATOM 906 C C . ALA A 1 120 ? 10.858 2.521 10.955 1.00 95.19 120 ALA A C 1
ATOM 908 O O . ALA A 1 120 ? 11.058 2.783 9.773 1.00 95.19 120 ALA A O 1
ATOM 909 N N . ALA A 1 121 ? 11.766 1.889 11.706 1.00 94.88 121 ALA A N 1
ATOM 910 C CA . ALA A 1 121 ? 13.094 1.515 11.220 1.00 94.88 121 ALA A CA 1
ATOM 911 C C . ALA A 1 121 ? 13.046 0.493 10.065 1.00 94.88 121 ALA A C 1
ATOM 913 O O . ALA A 1 121 ? 13.827 0.582 9.114 1.00 94.88 121 ALA A O 1
ATOM 914 N N . GLU A 1 122 ? 12.124 -0.473 10.109 1.00 94.06 122 GLU A N 1
ATOM 915 C CA . GLU A 1 122 ? 11.931 -1.429 9.010 1.00 94.06 122 GLU A CA 1
ATOM 916 C C . GLU A 1 122 ? 11.379 -0.745 7.756 1.00 94.06 122 GLU A C 1
ATOM 918 O O . GLU A 1 122 ? 11.851 -1.021 6.647 1.00 94.06 122 GLU A O 1
ATOM 923 N N . VAL A 1 123 ? 10.427 0.176 7.930 1.00 95.06 123 VAL A N 1
ATOM 924 C CA . VAL A 1 123 ? 9.835 0.950 6.829 1.00 95.06 123 VAL A CA 1
ATOM 925 C C . VAL A 1 123 ? 10.869 1.868 6.178 1.00 95.06 123 VAL A C 1
ATOM 927 O O . VAL A 1 123 ? 10.916 1.951 4.953 1.00 95.06 123 VAL A O 1
ATOM 930 N N . GLU A 1 124 ? 11.740 2.511 6.954 1.00 94.75 124 GLU A N 1
ATOM 931 C CA . GLU A 1 124 ? 12.827 3.340 6.416 1.00 94.75 124 GLU A CA 1
ATOM 932 C C . GLU A 1 124 ? 13.824 2.525 5.583 1.00 94.75 124 GLU A C 1
ATOM 934 O O . GLU A 1 124 ? 14.297 2.990 4.545 1.00 94.75 124 GLU A O 1
ATOM 939 N N . LYS A 1 125 ? 14.128 1.292 6.006 1.00 94.81 125 LYS A N 1
ATOM 940 C CA . LYS A 1 125 ? 15.108 0.436 5.328 1.00 94.81 125 LYS A CA 1
ATOM 941 C C . LYS A 1 125 ? 14.552 -0.256 4.085 1.00 94.81 125 LYS A C 1
ATOM 943 O O . LYS A 1 125 ? 15.276 -0.429 3.107 1.00 94.81 125 LYS A O 1
ATOM 948 N N . THR A 1 126 ? 13.311 -0.733 4.150 1.00 93.12 126 THR A N 1
ATOM 949 C CA . THR A 1 126 ? 12.750 -1.662 3.149 1.00 93.12 126 THR A CA 1
ATOM 950 C C . THR A 1 126 ? 11.525 -1.120 2.420 1.00 93.12 126 THR A C 1
ATOM 952 O O . THR A 1 126 ? 11.048 -1.741 1.471 1.00 93.12 126 THR A O 1
ATOM 955 N N . GLY A 1 127 ? 11.043 0.061 2.811 1.00 92.12 127 GLY A N 1
ATOM 956 C CA . GLY A 1 127 ? 9.781 0.606 2.337 1.00 92.12 127 GLY A CA 1
ATOM 957 C C . GLY A 1 127 ? 8.582 -0.114 2.948 1.00 92.12 127 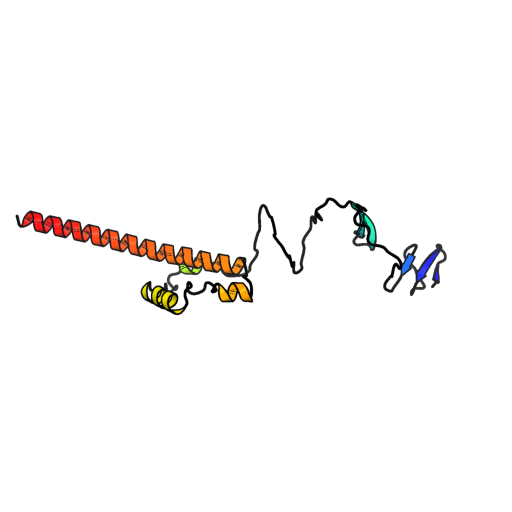GLY A C 1
ATOM 958 O O . GLY A 1 127 ? 8.691 -0.876 3.907 1.00 92.12 127 GLY A O 1
ATOM 959 N N . ILE A 1 128 ? 7.402 0.140 2.386 1.00 92.38 128 ILE A N 1
ATOM 960 C CA . ILE A 1 128 ? 6.163 -0.479 2.844 1.00 92.38 128 ILE A CA 1
ATOM 961 C C . ILE A 1 128 ? 5.303 -0.911 1.664 1.00 92.38 128 ILE A C 1
ATOM 963 O O . ILE A 1 128 ? 5.088 -0.163 0.709 1.00 92.38 128 ILE A O 1
ATOM 967 N N . ASN A 1 129 ? 4.777 -2.131 1.737 1.00 91.12 129 ASN A N 1
ATOM 968 C CA . ASN A 1 129 ? 3.757 -2.576 0.801 1.00 91.12 129 ASN A CA 1
ATOM 969 C C . ASN A 1 129 ? 2.409 -1.982 1.236 1.00 91.12 129 ASN A C 1
ATOM 971 O O . ASN A 1 129 ? 1.851 -2.384 2.257 1.00 91.12 129 ASN A O 1
ATOM 975 N N . VAL A 1 130 ? 1.898 -1.023 0.459 1.00 90.38 130 VAL A N 1
ATOM 976 C CA . VAL A 1 130 ? 0.672 -0.276 0.788 1.00 90.38 130 VAL A CA 1
ATOM 977 C C . VAL A 1 130 ? -0.523 -1.205 1.001 1.00 90.38 130 VAL A C 1
ATOM 979 O O . VAL A 1 130 ? -1.274 -1.008 1.950 1.00 90.38 130 VAL A O 1
ATOM 982 N N . GLY A 1 131 ? -0.691 -2.237 0.170 1.00 90.50 131 GLY A N 1
ATOM 983 C CA . GLY A 1 131 ? -1.806 -3.170 0.315 1.00 90.50 131 GLY A CA 1
ATOM 984 C C . GLY A 1 131 ? -1.715 -3.997 1.602 1.00 90.50 131 GLY A C 1
ATOM 985 O O . GLY A 1 131 ? -2.679 -4.042 2.368 1.00 90.50 131 GLY A O 1
ATOM 986 N N . ASN A 1 132 ? -0.538 -4.562 1.899 1.00 89.75 132 ASN A N 1
ATOM 987 C CA . ASN A 1 132 ? -0.331 -5.357 3.113 1.00 89.75 132 ASN A CA 1
ATOM 988 C C . ASN A 1 132 ? -0.516 -4.493 4.360 1.00 89.75 132 ASN A C 1
ATOM 990 O O . ASN A 1 132 ? -1.109 -4.940 5.337 1.00 89.75 132 ASN A O 1
ATOM 994 N N . ASN A 1 133 ? -0.040 -3.247 4.317 1.00 91.81 133 ASN A N 1
ATOM 995 C CA . ASN A 1 133 ? -0.210 -2.315 5.419 1.00 91.81 133 ASN A CA 1
ATOM 996 C C . ASN A 1 133 ? -1.682 -1.950 5.638 1.00 91.81 133 ASN A C 1
ATOM 998 O O . ASN A 1 133 ? -2.126 -1.938 6.780 1.00 91.81 133 ASN A O 1
ATO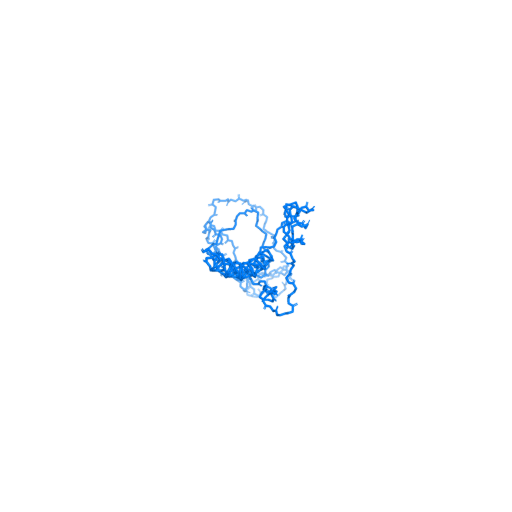M 1002 N N . GLN A 1 134 ? -2.462 -1.724 4.575 1.00 91.88 134 GLN A N 1
ATOM 1003 C CA . GLN A 1 134 ? -3.900 -1.476 4.726 1.00 91.88 134 GLN A CA 1
ATOM 1004 C C . GLN A 1 134 ? -4.644 -2.688 5.287 1.00 91.88 134 GLN A C 1
ATOM 1006 O O . GLN A 1 134 ? -5.503 -2.514 6.148 1.00 91.88 134 GLN A O 1
ATOM 1011 N N . ALA A 1 135 ? -4.292 -3.907 4.872 1.00 92.00 135 ALA A N 1
ATOM 1012 C CA . ALA A 1 135 ? -4.859 -5.119 5.459 1.00 92.00 135 ALA A CA 1
ATOM 1013 C C . ALA A 1 135 ? -4.484 -5.261 6.948 1.00 92.00 135 ALA A C 1
ATOM 1015 O O . ALA A 1 135 ? -5.339 -5.573 7.777 1.00 92.00 135 ALA A O 1
ATOM 1016 N N . ALA A 1 136 ? -3.227 -4.983 7.308 1.00 93.19 136 ALA A N 1
ATOM 1017 C CA . ALA A 1 136 ? -2.759 -5.044 8.690 1.00 93.19 136 ALA A CA 1
ATOM 1018 C C . ALA A 1 136 ? -3.408 -3.966 9.577 1.00 93.19 136 ALA A C 1
ATOM 1020 O O . ALA A 1 136 ? -3.818 -4.261 10.698 1.00 93.19 136 ALA A O 1
ATOM 1021 N N . LEU A 1 137 ? -3.567 -2.738 9.075 1.00 94.75 137 LEU A N 1
ATOM 1022 C CA . LEU A 1 137 ? -4.271 -1.663 9.777 1.00 94.75 137 LEU A CA 1
ATOM 1023 C C . LEU A 1 137 ? -5.757 -1.979 9.952 1.00 94.75 137 LEU A C 1
ATOM 1025 O O . LEU A 1 137 ? -6.286 -1.784 11.045 1.00 94.75 137 LEU A O 1
ATOM 1029 N N . LEU A 1 138 ? -6.420 -2.520 8.925 1.00 95.44 138 LEU A N 1
ATOM 1030 C CA . LEU A 1 138 ? -7.814 -2.942 9.046 1.00 95.44 138 LEU A CA 1
ATOM 1031 C C . LEU A 1 138 ? -7.968 -4.029 10.115 1.00 95.44 138 LEU A C 1
ATOM 1033 O O . LEU A 1 138 ? -8.851 -3.919 10.958 1.00 95.44 138 LEU A O 1
ATOM 1037 N N . LYS A 1 139 ? -7.042 -4.995 10.176 1.00 95.12 139 LYS A N 1
ATOM 1038 C CA . LYS A 1 139 ? -7.017 -6.008 11.240 1.00 95.12 139 LYS A CA 1
ATOM 1039 C C . LYS A 1 139 ? -7.004 -5.357 12.626 1.00 95.12 139 LYS A C 1
ATOM 1041 O O . LYS A 1 139 ? -7.725 -5.791 13.518 1.00 95.12 139 LYS A O 1
ATOM 1046 N N . LYS A 1 140 ? -6.208 -4.297 12.812 1.00 96.38 140 LYS A N 1
ATOM 1047 C CA . LYS A 1 140 ? -6.154 -3.555 14.082 1.00 96.38 140 LYS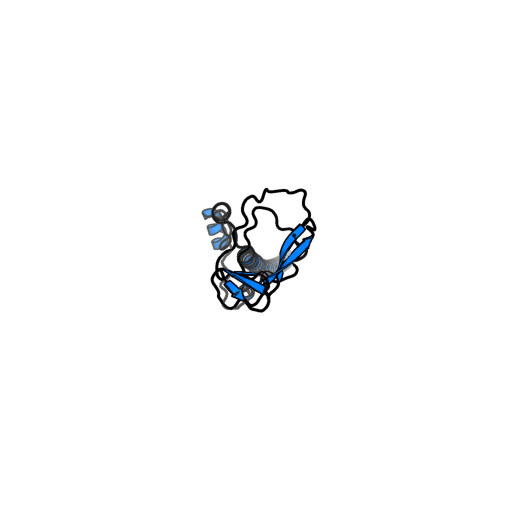 A CA 1
ATOM 1048 C C . LYS A 1 140 ? -7.440 -2.813 14.392 1.00 96.38 140 LYS A C 1
ATOM 1050 O O . LYS A 1 140 ? -7.853 -2.802 15.546 1.00 96.38 140 LYS A O 1
ATOM 1055 N N . ILE A 1 141 ? -8.093 -2.240 13.388 1.00 96.62 141 ILE A N 1
ATOM 1056 C CA . ILE A 1 141 ? -9.402 -1.599 13.558 1.00 96.62 141 ILE A CA 1
ATOM 1057 C C . ILE A 1 141 ? -10.455 -2.629 13.997 1.00 96.62 141 ILE A C 1
ATOM 1059 O O . ILE A 1 141 ? -11.244 -2.355 14.902 1.00 96.62 141 ILE A O 1
ATOM 1063 N N . GLU A 1 142 ? -10.447 -3.828 13.417 1.00 96.25 142 GLU A N 1
ATOM 1064 C CA . GLU A 1 142 ? -11.367 -4.907 13.794 1.00 96.25 142 GLU A CA 1
ATOM 1065 C C . GLU A 1 142 ? -11.097 -5.436 15.211 1.00 96.25 142 GLU A C 1
ATOM 1067 O O . GLU A 1 142 ? -12.031 -5.566 16.003 1.00 96.25 142 GLU A O 1
ATOM 1072 N N . GLU A 1 143 ? -9.828 -5.653 15.581 1.00 97.00 143 GLU A N 1
ATOM 1073 C CA . GLU A 1 143 ? -9.432 -6.013 16.953 1.00 97.00 143 GLU A CA 1
ATOM 1074 C C . GLU A 1 143 ? -9.872 -4.938 17.966 1.00 97.00 143 GLU A C 1
ATOM 1076 O O . GLU A 1 143 ? -10.493 -5.256 18.980 1.00 97.00 143 GLU A O 1
ATOM 1081 N N . LEU A 1 144 ? -9.632 -3.653 17.671 1.00 97.38 144 LEU A N 1
ATOM 1082 C CA . LEU A 1 144 ? -10.080 -2.524 18.500 1.00 97.38 144 LEU A CA 1
ATOM 1083 C C . LEU A 1 144 ? -11.603 -2.468 18.650 1.00 97.38 144 LEU A C 1
ATOM 1085 O O . LEU A 1 144 ? -12.112 -2.148 19.728 1.00 97.38 144 LEU A O 1
ATOM 1089 N N . THR A 1 145 ? -12.335 -2.815 17.593 1.00 97.44 145 THR A N 1
ATOM 1090 C CA . THR A 1 145 ? -13.798 -2.905 17.630 1.00 97.44 145 THR A CA 1
ATOM 1091 C C . THR A 1 145 ? -14.248 -4.009 18.588 1.00 97.44 145 THR A C 1
ATOM 1093 O O . THR A 1 145 ? -15.146 -3.778 19.399 1.00 97.44 145 THR A O 1
ATOM 1096 N N . LEU A 1 146 ? -13.596 -5.178 18.572 1.00 96.75 146 LEU A N 1
ATOM 1097 C CA . LEU A 1 146 ? -13.883 -6.257 19.522 1.00 96.75 146 LEU A CA 1
ATOM 1098 C C . LEU A 1 146 ? -13.594 -5.847 20.971 1.00 96.75 146 LEU A C 1
ATOM 1100 O O . LEU A 1 146 ? -14.448 -6.065 21.834 1.00 96.75 146 LEU A O 1
ATOM 1104 N N . TYR A 1 147 ? -12.455 -5.196 21.237 1.00 97.69 147 TYR A N 1
ATOM 1105 C CA . TYR A 1 147 ? -12.156 -4.683 22.579 1.00 97.69 147 TYR A CA 1
ATOM 1106 C C . TYR A 1 147 ? -13.193 -3.656 23.042 1.00 97.69 147 TYR A C 1
ATOM 1108 O O . TYR A 1 147 ? -13.635 -3.705 24.186 1.00 97.69 147 TYR A O 1
ATOM 1116 N N . THR A 1 148 ? -13.642 -2.767 22.155 1.00 98.00 148 THR A N 1
ATOM 1117 C CA . THR A 1 148 ? -14.646 -1.744 22.489 1.00 98.00 148 THR A CA 1
ATOM 1118 C C . THR A 1 148 ? -16.007 -2.374 22.797 1.00 98.00 148 THR A C 1
ATOM 1120 O O . THR A 1 148 ? -16.681 -1.968 23.743 1.00 98.00 148 THR A O 1
ATOM 1123 N N . ILE A 1 149 ? -16.407 -3.411 22.052 1.00 97.19 149 ILE A N 1
ATOM 1124 C CA . ILE A 1 149 ? -17.623 -4.187 22.346 1.00 97.19 149 ILE A CA 1
ATOM 1125 C C . ILE A 1 149 ? -17.509 -4.874 23.713 1.00 97.19 149 ILE A C 1
ATOM 1127 O O . ILE A 1 149 ? -18.488 -4.912 24.461 1.00 97.19 149 ILE A O 1
ATOM 1131 N N . GLN A 1 150 ? -16.341 -5.430 24.047 1.00 96.38 150 GLN A N 1
ATOM 1132 C CA . GLN A 1 150 ? -16.108 -6.031 25.360 1.00 96.38 150 GLN A CA 1
ATOM 1133 C C . GLN A 1 150 ? -16.207 -4.983 26.478 1.00 96.38 150 GLN A C 1
ATOM 1135 O O . GLN A 1 150 ? -16.939 -5.193 27.443 1.00 96.38 150 GLN A O 1
ATOM 1140 N N . GLN A 1 151 ? -15.556 -3.833 26.309 1.00 97.81 151 GLN A N 1
ATOM 1141 C CA . GLN A 1 151 ? -15.596 -2.729 27.269 1.00 97.81 151 GLN A CA 1
ATOM 1142 C C . GLN A 1 151 ? -17.018 -2.191 27.486 1.00 97.81 151 GLN A C 1
ATOM 1144 O O . GLN A 1 151 ? -17.408 -1.947 28.624 1.00 97.81 151 GLN A O 1
ATOM 1149 N N . ASP A 1 152 ? -17.833 -2.044 26.434 1.00 98.31 152 ASP A N 1
ATOM 1150 C CA . ASP A 1 152 ? -19.234 -1.614 26.569 1.00 98.31 152 ASP A CA 1
ATOM 1151 C C . ASP A 1 152 ? -20.069 -2.609 27.396 1.00 98.31 152 ASP A C 1
ATOM 1153 O O . ASP A 1 152 ? -20.880 -2.201 28.232 1.00 98.31 152 ASP A O 1
ATOM 1157 N N . LYS A 1 153 ? -19.841 -3.917 27.218 1.00 97.75 153 LYS A N 1
ATOM 1158 C CA . LYS A 1 153 ? -20.504 -4.954 28.025 1.00 97.75 153 LYS A CA 1
ATOM 1159 C C . LYS A 1 153 ? -20.105 -4.864 29.495 1.00 97.75 153 LYS A C 1
ATOM 1161 O O . LYS A 1 153 ? -20.982 -4.889 30.357 1.00 97.75 153 LYS A O 1
ATOM 1166 N N . GLU A 1 154 ? -18.813 -4.723 29.777 1.00 97.31 154 GLU A N 1
ATOM 1167 C CA . GLU A 1 154 ? -18.300 -4.576 31.143 1.00 97.31 154 GLU A CA 1
ATOM 1168 C C . GLU A 1 154 ? -18.846 -3.303 31.807 1.00 97.31 154 GLU A C 1
ATOM 1170 O O . GLU A 1 154 ? -19.348 -3.358 32.927 1.00 97.31 154 GLU A O 1
ATOM 1175 N N . LEU A 1 155 ? -18.865 -2.172 31.094 1.00 97.94 155 LEU A N 1
ATOM 1176 C CA . LEU A 1 155 ? -19.427 -0.914 31.594 1.00 97.94 155 LEU A CA 1
ATOM 1177 C C . LEU A 1 155 ? -20.921 -1.015 31.911 1.00 97.94 155 LEU A C 1
ATOM 1179 O O . LEU A 1 155 ? -21.379 -0.429 32.892 1.00 97.94 155 LEU A O 1
ATOM 1183 N N . LYS A 1 156 ? -21.697 -1.726 31.089 1.00 97.88 156 LYS A N 1
ATOM 1184 C CA . LYS A 1 156 ? -23.122 -1.967 31.357 1.00 97.88 156 LYS A CA 1
ATOM 1185 C C . LYS A 1 156 ? -23.319 -2.828 32.598 1.00 97.88 156 LYS A C 1
ATOM 1187 O O . LYS A 1 156 ? -24.161 -2.480 33.421 1.00 97.88 156 LYS A O 1
ATOM 1192 N N . ASN A 1 157 ? -22.519 -3.882 32.753 1.00 97.50 157 ASN A N 1
ATOM 1193 C CA . ASN A 1 157 ? -22.577 -4.741 33.931 1.00 97.50 157 ASN A CA 1
ATOM 1194 C C . ASN A 1 157 ? -22.232 -3.961 35.210 1.00 97.50 157 ASN A C 1
ATOM 1196 O O . ASN A 1 157 ? -23.016 -3.938 36.152 1.00 97.50 157 ASN A O 1
ATOM 1200 N N . LEU A 1 158 ? -21.131 -3.203 35.197 1.00 97.06 158 LEU A N 1
ATOM 1201 C CA . LEU A 1 158 ? -20.729 -2.361 36.328 1.00 97.06 158 LEU A CA 1
ATOM 1202 C C . LEU A 1 158 ? -21.795 -1.317 36.685 1.00 97.06 158 LEU A C 1
ATOM 1204 O O . LEU A 1 158 ? -22.053 -1.070 37.860 1.00 97.06 158 LEU A O 1
ATOM 1208 N N . LYS A 1 159 ? -22.449 -0.701 35.691 1.00 97.25 159 LYS A N 1
ATOM 1209 C CA . LYS A 1 159 ? -23.559 0.234 35.941 1.00 97.25 159 LYS A CA 1
ATOM 1210 C C . LYS A 1 159 ? -24.742 -0.452 36.615 1.00 97.25 159 LYS A C 1
ATOM 1212 O O . LYS A 1 159 ? -25.326 0.140 37.515 1.00 97.25 159 LYS A O 1
ATOM 1217 N N . GLN A 1 160 ? -25.085 -1.666 36.191 1.00 97.25 160 GLN A N 1
ATOM 1218 C CA . GLN A 1 160 ? -26.161 -2.432 36.811 1.00 97.25 160 GLN A CA 1
ATOM 1219 C C . GLN A 1 160 ? -25.827 -2.767 38.271 1.00 97.25 160 GLN A C 1
ATOM 1221 O O . GLN A 1 160 ? -26.623 -2.458 39.155 1.00 97.25 160 GLN A O 1
ATOM 1226 N N . GLU A 1 161 ? -24.628 -3.290 38.535 1.00 96.69 161 GLU A N 1
ATOM 1227 C CA . GLU A 1 161 ? -24.160 -3.592 39.895 1.00 96.69 161 GLU A CA 1
ATOM 1228 C C . GLU A 1 161 ? -24.180 -2.345 40.797 1.00 96.69 161 GLU A C 1
ATOM 1230 O O . GLU A 1 161 ? -24.604 -2.401 41.951 1.00 96.69 161 GLU A O 1
ATOM 1235 N N . ILE A 1 162 ? -23.781 -1.184 40.266 1.00 97.00 162 ILE A N 1
ATOM 1236 C CA . ILE A 1 162 ? -23.834 0.090 40.996 1.00 97.00 162 ILE A CA 1
ATOM 1237 C C . ILE A 1 162 ? -25.274 0.467 41.372 1.00 97.00 162 ILE A C 1
ATOM 1239 O O . ILE A 1 162 ? -25.501 0.940 42.488 1.00 97.00 162 ILE A O 1
ATOM 1243 N N . GLU A 1 163 ? -26.244 0.296 40.474 1.00 96.81 163 GLU A N 1
ATOM 1244 C CA . GLU A 1 163 ? -27.648 0.606 40.772 1.00 96.81 163 GLU A CA 1
ATOM 1245 C C . GLU A 1 163 ? -28.246 -0.364 41.803 1.00 96.81 163 GLU A C 1
ATOM 1247 O O . GLU A 1 163 ? -28.941 0.076 42.722 1.00 96.81 163 GLU A O 1
ATOM 1252 N N . GLU A 1 164 ? -27.904 -1.652 41.734 1.00 95.62 164 GLU A N 1
ATOM 1253 C CA . GLU A 1 164 ? -28.303 -2.655 42.732 1.00 95.62 164 GLU A CA 1
ATOM 1254 C C . GLU A 1 164 ? -27.731 -2.327 44.123 1.00 95.62 164 GLU A C 1
ATOM 1256 O O . GLU A 1 164 ? -28.460 -2.305 45.119 1.00 95.62 164 GLU A O 1
ATOM 1261 N N . LEU A 1 165 ? -26.445 -1.968 44.203 1.00 96.12 165 LEU A N 1
ATOM 1262 C CA . LEU A 1 165 ? -25.810 -1.549 45.456 1.00 96.12 165 LEU A CA 1
ATOM 1263 C C . LEU A 1 165 ? -26.442 -0.273 46.032 1.00 96.12 165 LEU A C 1
ATOM 1265 O O . LEU A 1 165 ? -26.655 -0.178 47.243 1.00 96.12 165 LEU A O 1
ATOM 1269 N N . LYS A 1 166 ? -26.776 0.709 45.186 1.00 95.81 166 LYS A N 1
ATOM 1270 C CA . LYS A 1 166 ? -27.471 1.931 45.624 1.00 95.81 166 LYS A CA 1
ATOM 1271 C C . LYS A 1 166 ? -28.857 1.630 46.189 1.00 95.81 166 LYS A C 1
ATOM 1273 O O . LYS A 1 166 ? -29.230 2.236 47.195 1.00 95.81 166 LYS A O 1
ATOM 1278 N N . ALA A 1 167 ? -29.604 0.712 45.573 1.00 94.81 167 ALA A N 1
ATOM 1279 C CA . ALA A 1 167 ? -30.912 0.291 46.069 1.00 94.81 167 ALA A CA 1
ATOM 1280 C C . ALA A 1 167 ? -30.796 -0.347 47.465 1.00 94.81 167 ALA A C 1
ATOM 1282 O O . ALA A 1 167 ? -31.474 0.095 48.393 1.00 94.81 167 ALA A O 1
ATOM 1283 N N . LEU A 1 168 ? -29.847 -1.270 47.653 1.00 94.19 168 LEU A N 1
ATOM 1284 C CA . LEU A 1 168 ? -29.589 -1.914 48.949 1.00 94.19 168 LEU A CA 1
ATOM 1285 C C . LEU A 1 168 ? -29.189 -0.917 50.048 1.00 94.19 168 LEU A C 1
ATOM 1287 O O . LEU A 1 168 ? -29.598 -1.057 51.200 1.00 94.19 168 LEU A O 1
ATOM 1291 N N . ILE A 1 169 ? -28.396 0.107 49.715 1.00 94.06 169 ILE A N 1
ATOM 1292 C CA . ILE A 1 169 ? -28.027 1.163 50.672 1.00 94.06 169 ILE A CA 1
ATOM 1293 C C . ILE A 1 169 ? -29.247 2.008 51.061 1.00 94.06 169 ILE A C 1
ATOM 1295 O O . ILE A 1 169 ? -29.338 2.448 52.208 1.00 94.06 169 ILE A O 1
ATOM 1299 N N . LYS A 1 170 ? -30.180 2.243 50.131 1.00 91.06 170 LYS A N 1
ATOM 1300 C CA . LYS A 1 170 ? -31.406 3.006 50.392 1.00 91.06 170 LYS A CA 1
ATOM 1301 C C . LYS A 1 170 ? -32.380 2.244 51.291 1.00 91.06 170 LYS A C 1
ATOM 1303 O O . LYS A 1 170 ? -33.009 2.871 52.126 1.00 91.06 170 LYS A O 1
ATOM 1308 N N . GLU A 1 171 ? -32.474 0.925 51.151 1.00 87.38 171 GLU A N 1
ATOM 1309 C CA . GLU A 1 171 ? -33.324 0.072 51.999 1.00 87.38 171 GLU A CA 1
ATOM 1310 C C . GLU A 1 171 ? -32.799 -0.085 53.436 1.00 87.38 171 GLU A C 1
ATOM 1312 O O . GLU A 1 171 ? -33.559 -0.416 54.342 1.00 87.38 171 GLU A O 1
ATOM 1317 N N . ARG A 1 172 ? -31.500 0.150 53.662 1.00 82.00 172 ARG A N 1
ATOM 1318 C CA . ARG A 1 172 ? -30.867 0.083 54.991 1.00 82.00 172 ARG A CA 1
ATOM 1319 C C . ARG A 1 172 ? -30.889 1.404 55.773 1.00 82.00 172 ARG A C 1
ATOM 1321 O O . ARG A 1 172 ? -30.391 1.423 56.899 1.00 82.00 172 ARG A O 1
ATOM 1328 N N . LYS A 1 173 ? -31.393 2.491 55.185 1.00 58.34 173 LYS A N 1
ATOM 1329 C CA . LYS A 1 173 ? -31.557 3.803 55.830 1.00 58.34 173 LYS A CA 1
ATOM 1330 C C . LYS A 1 173 ? -33.016 4.047 56.179 1.00 58.34 173 LYS A C 1
ATOM 1332 O O . LYS A 1 173 ? -33.236 4.629 57.260 1.00 58.34 173 LYS A O 1
#